Protein AF-M2YJG9-F1 (afdb_monomer_lite)

Structure (mmCIF, N/CA/C/O backbone):
data_AF-M2YJG9-F1
#
_entry.id   AF-M2YJG9-F1
#
loop_
_atom_site.group_PDB
_atom_site.id
_atom_site.type_symbol
_atom_site.label_atom_id
_atom_site.label_alt_id
_atom_site.label_comp_id
_atom_site.label_asym_id
_atom_site.label_entity_id
_atom_site.label_seq_id
_atom_site.pdbx_PDB_ins_code
_atom_site.Cartn_x
_atom_site.Cartn_y
_atom_site.Cartn_z
_atom_site.occupancy
_atom_site.B_iso_or_equiv
_atom_site.auth_seq_id
_atom_site.auth_comp_id
_atom_site.auth_asym_id
_atom_site.auth_atom_id
_atom_site.pdbx_PDB_model_num
ATOM 1 N N . MET A 1 1 ? 2.864 5.946 -36.670 1.00 47.38 1 MET A N 1
ATOM 2 C CA . MET A 1 1 ? 3.697 5.200 -35.704 1.00 47.38 1 MET A CA 1
ATOM 3 C C . MET A 1 1 ? 4.186 6.196 -34.675 1.00 47.38 1 MET A C 1
ATOM 5 O O . MET A 1 1 ? 4.809 7.167 -35.076 1.00 47.38 1 MET A O 1
ATOM 9 N N . LEU A 1 2 ? 3.845 6.016 -33.395 1.00 49.03 2 LEU A N 1
ATOM 10 C CA . LEU A 1 2 ? 4.563 6.705 -32.320 1.00 49.03 2 LEU A CA 1
ATOM 11 C C . LEU A 1 2 ? 6.038 6.310 -32.445 1.00 49.03 2 LEU A C 1
ATOM 13 O O . LEU A 1 2 ? 6.332 5.128 -32.629 1.00 49.03 2 LEU A O 1
ATOM 17 N N . ASP A 1 3 ? 6.919 7.303 -32.451 1.00 5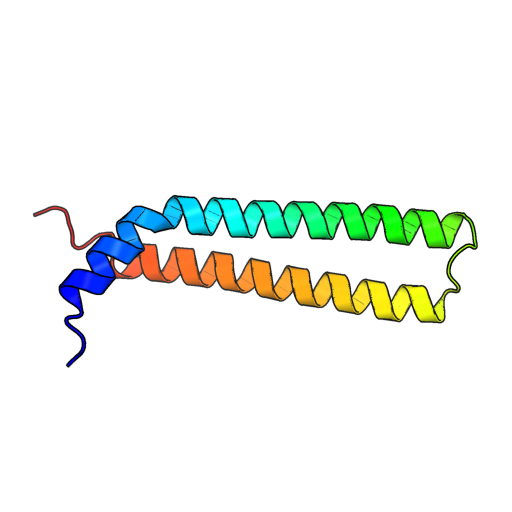7.00 3 ASP A N 1
ATOM 18 C CA . ASP A 1 3 ? 8.365 7.149 -32.606 1.00 57.00 3 ASP A CA 1
ATOM 19 C C . ASP A 1 3 ? 8.914 6.422 -31.367 1.00 57.00 3 ASP A C 1
ATOM 21 O O . ASP A 1 3 ? 9.263 7.054 -30.369 1.00 57.00 3 ASP A O 1
ATOM 25 N N . LYS A 1 4 ? 8.859 5.081 -31.387 1.00 55.72 4 LYS A N 1
ATO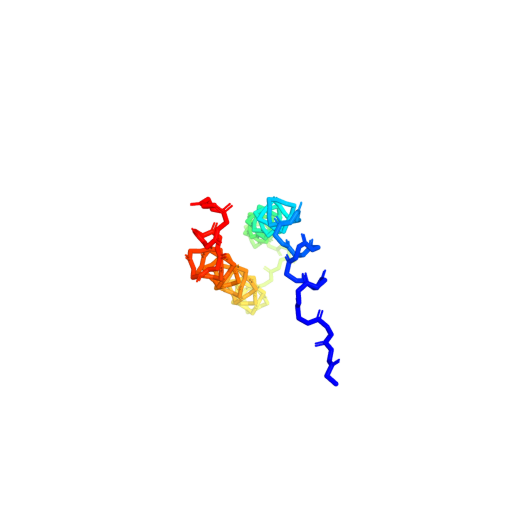M 26 C CA . LYS A 1 4 ? 9.153 4.204 -30.239 1.00 55.72 4 LYS A CA 1
ATOM 27 C C . LYS A 1 4 ? 10.504 4.546 -29.599 1.00 55.72 4 LYS A C 1
ATOM 29 O O . LYS A 1 4 ? 10.569 4.690 -28.385 1.00 55.72 4 LYS A O 1
ATOM 34 N N . GLY A 1 5 ? 11.511 4.870 -30.415 1.00 59.72 5 GLY A N 1
ATOM 35 C CA . GLY A 1 5 ? 12.846 5.242 -29.939 1.00 59.72 5 GLY A CA 1
ATOM 36 C C . GLY A 1 5 ? 12.900 6.507 -29.070 1.00 59.72 5 GLY A C 1
ATOM 37 O O . GLY A 1 5 ? 13.722 6.583 -28.164 1.00 59.72 5 GLY A O 1
ATOM 38 N N . ARG A 1 6 ? 12.011 7.496 -29.265 1.00 60.53 6 ARG A N 1
ATOM 39 C CA . ARG A 1 6 ? 11.951 8.672 -28.368 1.00 60.53 6 ARG A CA 1
ATOM 40 C C . ARG A 1 6 ? 11.262 8.366 -27.043 1.00 60.53 6 ARG A C 1
ATOM 42 O O . ARG A 1 6 ? 11.579 8.993 -26.033 1.00 60.53 6 ARG A O 1
ATOM 49 N N . TYR A 1 7 ? 10.294 7.452 -27.060 1.00 59.66 7 TYR A N 1
ATOM 50 C CA . TYR A 1 7 ? 9.546 7.070 -25.866 1.00 59.66 7 TYR A CA 1
ATOM 51 C C . TYR A 1 7 ? 10.398 6.191 -24.946 1.00 59.66 7 TYR A C 1
ATOM 53 O O . TYR A 1 7 ? 10.384 6.401 -23.736 1.00 59.66 7 TYR A O 1
ATOM 61 N N . ASP A 1 8 ? 11.206 5.305 -25.531 1.00 69.00 8 ASP A N 1
ATOM 62 C CA . ASP A 1 8 ? 12.123 4.422 -24.811 1.00 69.00 8 ASP A CA 1
ATOM 63 C C . ASP A 1 8 ? 13.188 5.229 -24.052 1.00 69.00 8 ASP A C 1
ATOM 65 O O . ASP A 1 8 ? 13.308 5.096 -22.837 1.00 69.00 8 ASP A O 1
ATOM 69 N N . VAL A 1 9 ? 13.879 6.171 -24.711 1.00 73.06 9 VAL A N 1
ATOM 70 C CA . VAL A 1 9 ? 14.897 7.020 -24.051 1.00 73.06 9 VAL A CA 1
ATOM 71 C C . VAL A 1 9 ? 14.303 7.827 -22.891 1.00 73.06 9 VAL A C 1
ATOM 73 O O . VAL A 1 9 ? 14.884 7.901 -21.807 1.00 73.06 9 VAL A O 1
ATOM 76 N N . TRP A 1 10 ? 13.124 8.421 -23.090 1.00 80.88 10 TRP A N 1
ATOM 77 C CA . TRP A 1 10 ? 12.444 9.167 -22.032 1.00 80.88 10 TRP A CA 1
ATOM 78 C C . TRP A 1 10 ? 12.030 8.263 -20.866 1.00 80.88 10 TRP A C 1
ATOM 80 O O . TRP A 1 10 ? 12.232 8.633 -19.708 1.00 80.88 10 TRP A O 1
ATOM 90 N N . PHE A 1 11 ? 11.478 7.084 -21.156 1.00 81.19 11 PHE A N 1
ATOM 91 C CA . PHE A 1 11 ? 11.030 6.132 -20.147 1.00 81.19 11 PHE A CA 1
ATOM 92 C C . PHE A 1 11 ? 12.204 5.603 -19.317 1.00 81.19 11 PHE A C 1
ATOM 94 O O . PHE A 1 11 ? 12.181 5.747 -18.094 1.00 81.19 11 PHE A O 1
ATOM 101 N N . PHE A 1 12 ? 13.261 5.092 -19.961 1.00 81.19 12 PHE A N 1
ATOM 102 C CA . PHE A 1 12 ? 14.433 4.540 -19.272 1.00 81.19 12 PHE A CA 1
ATOM 103 C C . PHE A 1 12 ? 15.177 5.595 -18.449 1.00 81.19 12 PHE A C 1
ATOM 105 O O . PHE A 1 12 ? 15.593 5.305 -17.329 1.00 81.19 12 PHE A O 1
ATOM 112 N N . SER A 1 13 ? 15.213 6.857 -18.902 1.00 82.69 13 SER A N 1
ATOM 113 C CA . SER A 1 13 ? 15.763 7.970 -18.106 1.00 82.69 13 SER A CA 1
ATOM 114 C C . SER A 1 13 ? 15.017 8.236 -16.786 1.00 82.69 13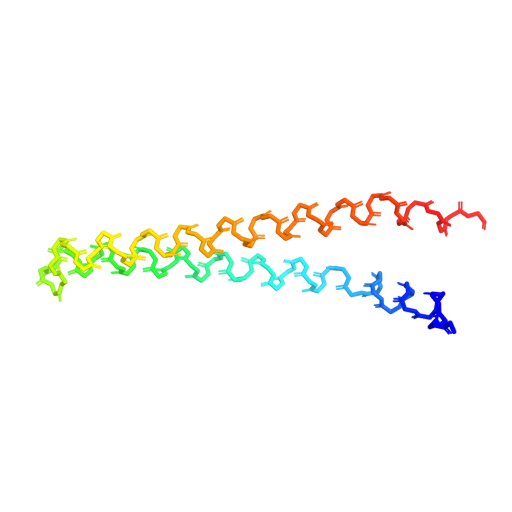 SER A C 1
ATOM 116 O O . SER A 1 13 ? 15.526 8.943 -15.917 1.00 82.69 13 SER A O 1
ATOM 118 N N . ARG A 1 14 ? 13.800 7.695 -16.628 1.00 85.38 14 ARG A N 1
ATOM 119 C CA . ARG A 1 14 ? 12.905 7.934 -15.487 1.00 85.38 14 ARG A CA 1
ATOM 120 C C . ARG A 1 14 ? 12.570 6.683 -14.681 1.00 85.38 14 ARG A C 1
ATOM 122 O O . ARG A 1 14 ? 11.853 6.815 -13.692 1.00 85.38 14 ARG A O 1
ATOM 129 N N . VAL A 1 15 ? 13.089 5.507 -15.040 1.00 85.94 15 VAL A N 1
ATOM 130 C CA . VAL A 1 15 ? 12.800 4.241 -14.336 1.00 85.94 15 VAL A CA 1
ATOM 131 C C . VAL A 1 15 ? 13.055 4.365 -12.835 1.00 85.94 15 VAL A C 1
ATOM 133 O O . VAL A 1 15 ? 12.134 4.133 -12.057 1.00 85.94 15 VAL A O 1
ATOM 136 N N . GLY A 1 16 ? 14.215 4.885 -12.422 1.00 84.81 16 GLY A N 1
ATOM 137 C CA . GLY A 1 16 ? 14.511 5.084 -10.996 1.00 84.81 16 GLY A CA 1
ATOM 138 C C . GLY A 1 16 ? 13.548 6.048 -10.282 1.00 84.81 16 GLY A C 1
ATOM 139 O O . GLY A 1 16 ? 13.254 5.892 -9.096 1.00 84.81 16 GLY A O 1
ATOM 140 N N . TRP A 1 17 ? 12.984 7.033 -10.993 1.00 90.00 17 TRP A N 1
ATOM 141 C CA . TRP A 1 17 ? 11.950 7.908 -10.428 1.00 90.00 17 TRP A CA 1
ATOM 142 C C . TRP A 1 17 ? 10.610 7.181 -10.264 1.00 90.00 17 TRP A C 1
ATOM 144 O O . TRP A 1 17 ? 9.915 7.397 -9.265 1.00 90.00 17 TRP A O 1
ATOM 154 N N . PHE A 1 18 ? 10.247 6.316 -11.216 1.00 90.38 18 PHE A N 1
ATOM 155 C CA . PHE A 1 18 ? 9.053 5.478 -11.114 1.00 90.38 18 PHE A CA 1
ATOM 156 C C . PHE A 1 18 ? 9.175 4.481 -9.958 1.00 90.38 18 PHE A C 1
ATOM 158 O O . PHE A 1 18 ? 8.261 4.422 -9.137 1.00 90.38 18 PHE A O 1
ATOM 165 N N . GLU A 1 19 ? 10.309 3.787 -9.827 1.00 89.81 19 GLU A N 1
ATOM 166 C CA . GLU A 1 19 ? 10.590 2.868 -8.714 1.00 89.81 19 GLU A CA 1
ATOM 167 C C . GLU A 1 19 ? 10.433 3.572 -7.364 1.00 89.81 19 GLU A C 1
ATOM 169 O O . GLU A 1 19 ? 9.584 3.188 -6.560 1.00 89.81 19 GLU A O 1
ATOM 174 N N . SER A 1 20 ? 11.138 4.691 -7.166 1.00 92.00 20 SER A N 1
ATOM 175 C CA . SER A 1 20 ? 11.060 5.477 -5.929 1.00 92.00 20 SER A CA 1
ATOM 176 C C . SER A 1 20 ? 9.640 5.972 -5.623 1.00 92.00 20 SER A C 1
ATOM 178 O O . SER A 1 20 ? 9.231 6.097 -4.466 1.00 92.00 20 SER A O 1
ATOM 180 N N . THR A 1 21 ? 8.853 6.290 -6.649 1.00 93.69 21 THR A N 1
ATOM 181 C CA . THR A 1 21 ? 7.467 6.738 -6.464 1.00 93.69 21 THR A CA 1
ATOM 182 C C . THR A 1 21 ? 6.553 5.589 -6.046 1.00 93.69 21 THR A C 1
ATOM 184 O O . THR A 1 21 ? 5.739 5.778 -5.141 1.00 93.69 21 THR A O 1
ATOM 187 N N . ILE A 1 22 ? 6.723 4.402 -6.631 1.00 92.06 22 ILE A N 1
ATOM 188 C CA . ILE A 1 22 ? 5.972 3.203 -6.242 1.00 92.06 22 ILE A CA 1
ATOM 189 C C . ILE A 1 22 ? 6.335 2.785 -4.809 1.00 92.06 22 ILE A C 1
ATOM 191 O O . ILE A 1 22 ? 5.438 2.544 -4.002 1.00 92.06 22 ILE A O 1
ATOM 195 N N . GLU A 1 23 ? 7.622 2.775 -4.455 1.00 92.19 23 GLU A N 1
ATOM 196 C CA . GLU A 1 23 ? 8.095 2.457 -3.099 1.00 92.19 23 GLU A CA 1
ATOM 197 C C . GLU A 1 23 ? 7.538 3.424 -2.047 1.00 92.19 23 GLU A C 1
ATOM 199 O O . GLU A 1 23 ? 7.069 3.005 -0.986 1.00 92.19 23 GLU A O 1
ATOM 204 N N . ARG A 1 24 ? 7.521 4.730 -2.346 1.00 95.12 24 ARG A N 1
ATOM 205 C CA . ARG A 1 24 ? 6.891 5.727 -1.467 1.00 95.12 24 ARG A CA 1
ATOM 206 C C . ARG A 1 24 ? 5.397 5.473 -1.300 1.00 95.12 24 ARG A C 1
ATOM 208 O O . ARG A 1 24 ? 4.895 5.579 -0.184 1.00 95.12 24 ARG A O 1
ATOM 215 N N . GLY A 1 25 ? 4.696 5.114 -2.375 1.00 94.88 25 GLY A N 1
ATOM 216 C CA . GLY A 1 25 ? 3.286 4.734 -2.308 1.00 94.88 25 GLY A CA 1
ATOM 217 C C . GLY A 1 25 ? 3.057 3.529 -1.391 1.00 94.88 25 GLY A C 1
ATOM 218 O O . GLY A 1 25 ? 2.197 3.574 -0.514 1.00 94.88 25 GLY A O 1
ATOM 219 N N . GLN A 1 26 ? 3.888 2.491 -1.517 1.00 95.06 26 GLN A N 1
ATOM 220 C CA . GLN A 1 26 ? 3.846 1.311 -0.648 1.00 95.06 26 GLN A CA 1
ATOM 221 C C . GLN A 1 26 ? 4.083 1.669 0.824 1.00 95.06 26 GLN A C 1
ATOM 223 O O . GLN A 1 26 ? 3.373 1.168 1.696 1.00 95.06 26 GLN A O 1
ATOM 228 N N . ALA A 1 27 ? 5.037 2.559 1.112 1.00 96.25 27 ALA A N 1
ATOM 229 C CA . ALA A 1 27 ? 5.303 3.021 2.472 1.00 96.25 27 ALA A CA 1
ATOM 230 C C . ALA A 1 27 ? 4.096 3.756 3.080 1.00 96.25 27 ALA A C 1
ATOM 232 O O . ALA A 1 27 ? 3.734 3.489 4.225 1.00 96.25 27 ALA A O 1
ATOM 233 N N . VAL A 1 28 ? 3.430 4.624 2.308 1.00 97.44 28 VAL A N 1
ATOM 234 C CA . VAL A 1 28 ? 2.210 5.319 2.753 1.00 97.44 28 VAL A CA 1
ATOM 235 C C . VAL A 1 28 ? 1.101 4.322 3.083 1.00 97.44 28 VAL A C 1
ATOM 237 O O . VAL A 1 28 ? 0.516 4.410 4.158 1.00 97.44 28 VAL A O 1
ATOM 240 N N . LEU A 1 29 ? 0.859 3.330 2.221 1.00 97.06 29 LEU A N 1
ATOM 241 C CA . LEU A 1 29 ? -0.164 2.304 2.462 1.00 97.06 29 LEU A CA 1
ATOM 242 C C . LEU A 1 29 ? 0.105 1.498 3.744 1.00 97.06 29 LEU A C 1
ATOM 244 O O . LEU A 1 29 ? -0.825 1.166 4.481 1.00 97.06 29 LEU A O 1
ATOM 248 N N . LEU A 1 30 ? 1.374 1.208 4.048 1.00 96.62 30 LEU A N 1
ATOM 249 C CA . LEU A 1 30 ? 1.754 0.543 5.297 1.00 96.62 30 LEU A CA 1
ATOM 250 C C . LEU A 1 30 ? 1.504 1.427 6.525 1.00 96.62 30 LEU A C 1
ATOM 252 O O . LEU A 1 30 ? 1.041 0.922 7.551 1.00 96.62 30 LEU A O 1
ATOM 256 N N . GLU A 1 31 ? 1.784 2.727 6.442 1.00 98.12 31 GLU A N 1
ATOM 257 C CA . GLU A 1 31 ? 1.463 3.668 7.520 1.00 98.12 31 GLU A CA 1
ATOM 258 C C . GLU A 1 31 ? -0.052 3.810 7.718 1.00 98.12 31 GLU A C 1
ATOM 260 O O . GLU A 1 31 ? -0.535 3.743 8.850 1.00 98.12 31 GLU A O 1
ATOM 265 N N . GLU A 1 32 ? -0.831 3.898 6.639 1.00 97.69 32 GLU A N 1
ATOM 266 C CA . GLU A 1 32 ? -2.294 3.917 6.717 1.00 97.69 32 GLU A CA 1
ATOM 267 C C . GLU A 1 32 ? -2.852 2.640 7.358 1.00 97.69 32 GLU A C 1
ATOM 269 O O . GLU A 1 32 ? -3.754 2.714 8.195 1.00 97.69 32 GLU A O 1
ATOM 274 N N . ALA A 1 33 ? -2.274 1.472 7.058 1.00 97.44 33 ALA A N 1
ATOM 275 C CA . ALA A 1 33 ? -2.658 0.215 7.695 1.00 97.44 33 ALA A CA 1
ATOM 276 C C . ALA A 1 33 ? -2.378 0.215 9.211 1.00 97.44 33 ALA A C 1
ATOM 278 O O . ALA A 1 33 ? -3.207 -0.262 9.996 1.00 97.44 33 ALA A O 1
ATOM 279 N N . LYS A 1 34 ? -1.246 0.787 9.651 1.00 98.12 34 LYS A N 1
ATOM 280 C CA . LYS A 1 34 ? -0.932 0.960 11.083 1.00 98.12 34 LYS A CA 1
ATOM 281 C C . LYS A 1 34 ? -1.934 1.892 11.763 1.00 98.12 34 LYS A C 1
ATOM 283 O O . LYS A 1 34 ? -2.438 1.567 12.840 1.00 98.12 34 LYS A O 1
ATOM 288 N N . VAL A 1 35 ? -2.259 3.018 11.126 1.00 98.25 35 VAL A N 1
ATOM 289 C CA . VAL A 1 35 ? -3.258 3.970 11.629 1.00 98.25 35 VAL A CA 1
ATOM 290 C C . VAL A 1 35 ? -4.628 3.303 11.734 1.00 98.25 35 VAL A C 1
ATOM 292 O O . VAL A 1 35 ? -5.264 3.384 12.784 1.00 98.25 35 VAL A O 1
ATOM 295 N N . LEU A 1 36 ? -5.065 2.583 10.698 1.00 98.19 36 LEU A N 1
ATOM 296 C CA . LEU A 1 36 ? -6.345 1.875 10.682 1.00 98.19 36 LEU A CA 1
ATOM 297 C C . LEU A 1 36 ? -6.444 0.845 11.816 1.00 98.19 36 LEU A C 1
ATOM 299 O O . LEU A 1 36 ? -7.471 0.773 12.494 1.00 98.19 36 LEU A O 1
ATOM 303 N N . LYS A 1 37 ? -5.370 0.086 12.068 1.00 97.75 37 LYS A N 1
ATOM 304 C CA . LYS A 1 37 ? -5.297 -0.836 13.209 1.00 97.75 37 LYS A CA 1
ATOM 305 C C . LYS A 1 37 ? -5.447 -0.097 14.540 1.00 97.75 37 LYS A C 1
ATOM 307 O O . LYS A 1 37 ? -6.250 -0.511 15.371 1.00 97.75 37 LYS A O 1
ATOM 312 N N . SER A 1 38 ? -4.750 1.025 14.716 1.00 98.31 38 SER A N 1
ATOM 313 C CA . SER A 1 38 ? -4.872 1.836 15.931 1.00 98.31 38 SER A CA 1
ATOM 314 C C . SER A 1 38 ? -6.286 2.402 16.120 1.00 98.31 38 SER A C 1
ATOM 316 O O . SER A 1 38 ? -6.792 2.450 17.238 1.00 98.31 38 SER A O 1
ATOM 318 N N . LEU A 1 39 ? -6.970 2.790 15.038 1.00 98.06 39 LEU A N 1
ATOM 319 C CA . LEU A 1 39 ? -8.362 3.250 15.097 1.00 98.06 39 LEU A CA 1
ATOM 320 C C . LEU A 1 39 ? -9.328 2.141 15.534 1.00 98.06 39 LEU A C 1
ATOM 322 O O . LEU A 1 39 ? -10.260 2.428 16.288 1.00 98.06 39 LEU A O 1
ATOM 326 N N . LEU A 1 40 ? -9.105 0.896 15.098 1.00 97.94 40 LEU A N 1
ATOM 327 C CA . LEU A 1 40 ? -9.864 -0.263 15.577 1.00 97.94 40 LEU A CA 1
ATOM 328 C C . LEU A 1 40 ? -9.614 -0.506 17.072 1.00 97.94 40 LEU A C 1
ATOM 330 O O . LEU A 1 40 ? -10.567 -0.657 17.830 1.00 97.94 40 LEU A O 1
ATOM 334 N N . GLU A 1 41 ? -8.350 -0.501 17.504 1.00 97.88 41 GLU A N 1
ATOM 335 C CA . GLU A 1 41 ? -7.966 -0.703 18.912 1.00 97.88 41 GLU A CA 1
ATOM 336 C C . GLU A 1 41 ? -8.545 0.380 19.836 1.00 97.88 41 GLU A C 1
ATOM 338 O O . GLU A 1 41 ? -8.944 0.094 20.962 1.00 97.88 41 GLU A O 1
ATOM 343 N N . GLN A 1 42 ? -8.659 1.616 19.344 1.00 98.00 42 GLN A N 1
ATOM 344 C CA . GLN A 1 42 ? -9.296 2.731 20.052 1.00 98.00 42 GLN A CA 1
ATOM 345 C C . GLN A 1 42 ? -10.835 2.697 19.993 1.00 98.00 42 GLN A C 1
ATOM 347 O O . GLN A 1 42 ? -11.481 3.600 20.523 1.00 98.00 42 GLN A O 1
ATOM 352 N N . GLY A 1 43 ? -11.439 1.723 19.302 1.00 96.94 43 GLY A N 1
ATOM 353 C CA . GLY A 1 43 ? -12.890 1.640 19.104 1.00 96.94 43 GLY A CA 1
ATOM 354 C C . GLY A 1 43 ? -13.474 2.750 18.220 1.00 96.94 43 GLY A C 1
ATOM 355 O O . GLY A 1 43 ? -14.689 2.927 18.175 1.00 96.94 43 GLY A O 1
ATOM 356 N N . LYS A 1 44 ? -12.631 3.505 17.503 1.00 97.25 44 LYS A N 1
ATOM 357 C CA . LYS A 1 44 ? -13.045 4.598 16.601 1.00 97.25 44 LYS A CA 1
ATOM 358 C C . LYS A 1 44 ? -13.603 4.087 15.273 1.00 97.25 44 LYS A C 1
ATOM 360 O O . LYS A 1 44 ? -14.285 4.824 14.563 1.00 97.25 44 LYS A O 1
ATOM 365 N N . VAL A 1 45 ? -13.305 2.836 14.930 1.00 96.25 45 VAL A N 1
ATOM 366 C CA . VAL A 1 45 ? -13.828 2.126 13.761 1.00 96.25 45 VAL A CA 1
ATOM 367 C C . VAL A 1 45 ? -14.341 0.761 14.213 1.00 96.25 45 VAL A C 1
ATOM 369 O O . VAL A 1 45 ? -13.645 0.034 14.914 1.00 96.25 45 VAL A O 1
ATOM 372 N N . GLY A 1 46 ? -15.564 0.412 13.807 1.00 97.56 46 GLY A N 1
ATOM 373 C CA . GLY A 1 46 ? -16.135 -0.916 14.041 1.00 97.56 46 GLY A CA 1
ATOM 374 C C . GLY A 1 46 ? -15.495 -1.991 13.159 1.00 97.56 46 GLY A C 1
ATOM 375 O O . GLY A 1 46 ? -14.936 -1.687 12.104 1.00 97.56 46 GLY A O 1
ATOM 376 N N . ARG A 1 47 ? -15.614 -3.260 13.570 1.00 96.94 47 ARG A N 1
ATOM 377 C CA . ARG A 1 47 ? -14.922 -4.385 12.920 1.00 96.94 47 ARG A CA 1
ATOM 378 C C . ARG A 1 47 ? -15.246 -4.536 11.430 1.00 96.94 47 ARG A C 1
ATOM 380 O O . ARG A 1 47 ? -14.330 -4.652 10.632 1.00 96.94 47 ARG A O 1
ATOM 387 N N . GLU A 1 48 ? -16.518 -4.445 11.056 1.00 97.75 48 GLU A N 1
ATOM 388 C CA . GLU A 1 48 ? -16.953 -4.557 9.657 1.00 97.75 48 GLU A CA 1
ATOM 389 C C . GLU A 1 48 ? -16.302 -3.489 8.764 1.00 97.75 48 GLU A C 1
ATOM 391 O O . GLU A 1 48 ? -15.731 -3.788 7.717 1.00 97.75 48 GLU A O 1
ATOM 396 N N . ARG A 1 49 ? -16.310 -2.229 9.216 1.00 97.00 49 ARG A N 1
ATOM 397 C CA . ARG A 1 49 ? -15.677 -1.126 8.485 1.00 97.00 49 ARG A CA 1
ATOM 398 C C . ARG A 1 49 ? -14.157 -1.277 8.432 1.00 97.00 49 ARG A C 1
ATOM 400 O O . ARG A 1 49 ? -13.556 -0.915 7.424 1.00 97.00 49 ARG A O 1
ATOM 407 N N . TYR A 1 50 ? -13.544 -1.790 9.496 1.00 98.06 50 TYR A N 1
ATOM 408 C CA . TYR A 1 50 ? -12.121 -2.118 9.500 1.00 98.06 50 TYR A CA 1
ATOM 409 C C . TYR A 1 50 ? -11.794 -3.166 8.434 1.00 98.06 50 TYR A C 1
ATOM 411 O O . TYR A 1 50 ? -10.892 -2.930 7.639 1.00 98.06 50 TYR A O 1
ATOM 419 N N . ASP A 1 51 ? -12.542 -4.271 8.380 1.00 98.25 51 ASP A N 1
ATOM 420 C CA . ASP A 1 51 ? -12.264 -5.376 7.459 1.00 98.25 51 ASP A CA 1
ATOM 421 C C . ASP A 1 51 ? -12.358 -4.912 5.989 1.00 98.25 51 ASP A C 1
ATOM 423 O O . ASP A 1 51 ? -11.472 -5.212 5.190 1.00 98.25 51 ASP A O 1
ATOM 427 N N . VAL A 1 52 ? -13.353 -4.080 5.645 1.00 98.25 52 VAL A N 1
ATOM 428 C CA . VAL A 1 52 ? -13.481 -3.492 4.294 1.00 98.25 52 VAL A CA 1
ATOM 429 C C . VAL A 1 52 ? -12.291 -2.591 3.944 1.00 98.25 52 VAL A C 1
ATOM 431 O O . VAL A 1 52 ? -11.748 -2.670 2.841 1.00 98.25 52 VAL A O 1
ATOM 434 N N . LEU A 1 53 ? -11.881 -1.715 4.865 1.00 97.81 53 LEU A N 1
ATOM 435 C CA . LEU A 1 53 ? -10.762 -0.798 4.628 1.00 97.81 53 LEU A CA 1
ATOM 436 C C . LEU A 1 53 ? -9.421 -1.539 4.566 1.00 97.81 53 LEU A C 1
ATOM 438 O O . LEU A 1 53 ? -8.573 -1.189 3.748 1.00 97.81 53 LEU A O 1
ATOM 442 N N . ALA A 1 54 ? -9.242 -2.570 5.390 1.00 97.81 54 ALA A N 1
ATOM 443 C CA . ALA A 1 54 ? -8.050 -3.404 5.392 1.00 97.81 54 ALA A CA 1
ATOM 444 C C . ALA A 1 54 ? -7.903 -4.169 4.071 1.00 97.81 54 ALA A C 1
ATOM 446 O O . ALA A 1 54 ? -6.811 -4.186 3.501 1.00 97.81 54 ALA A O 1
ATOM 447 N N . GLU A 1 55 ? -8.993 -4.739 3.545 1.00 98.06 55 GLU A N 1
ATOM 448 C CA . GLU A 1 55 ? -8.947 -5.444 2.261 1.00 98.06 55 GLU A CA 1
ATOM 449 C C . GLU A 1 55 ? -8.656 -4.486 1.100 1.00 98.06 55 GLU A C 1
ATOM 451 O O . GLU A 1 55 ? -7.875 -4.816 0.208 1.00 98.06 55 GLU A O 1
ATOM 456 N N . LYS A 1 56 ? -9.196 -3.261 1.142 1.00 97.62 56 LYS A N 1
ATOM 457 C CA . LYS A 1 56 ? -8.863 -2.233 0.149 1.00 97.62 56 LYS A CA 1
ATOM 458 C C . LYS A 1 56 ? -7.376 -1.863 0.183 1.00 97.62 56 LYS A C 1
ATOM 460 O O . LYS A 1 56 ? -6.728 -1.896 -0.857 1.00 97.62 56 LYS A O 1
ATOM 465 N N . LEU A 1 57 ? -6.831 -1.561 1.365 1.00 97.75 57 LEU A N 1
ATOM 466 C CA . LEU A 1 57 ? -5.410 -1.226 1.531 1.00 97.75 57 LEU A CA 1
ATOM 467 C C . LEU A 1 57 ? -4.496 -2.352 1.040 1.00 97.75 57 LEU A C 1
ATOM 469 O O . LEU A 1 57 ? -3.480 -2.101 0.393 1.00 97.75 57 LEU A O 1
ATOM 473 N N . LYS A 1 58 ? -4.872 -3.601 1.322 1.00 96.81 58 LYS A N 1
ATOM 474 C CA . LYS A 1 58 ? -4.164 -4.781 0.829 1.00 96.81 58 LYS A CA 1
ATOM 475 C C . LYS A 1 58 ? -4.206 -4.865 -0.700 1.00 96.81 58 LYS A C 1
ATOM 477 O O . LYS A 1 58 ? -3.158 -5.066 -1.309 1.00 96.81 58 LYS A O 1
ATOM 482 N N . GLY A 1 59 ? -5.374 -4.670 -1.313 1.00 97.38 59 GLY A N 1
ATOM 483 C CA . GLY A 1 59 ? -5.521 -4.650 -2.769 1.00 97.38 59 GLY A CA 1
ATOM 484 C C . GLY A 1 59 ? -4.677 -3.556 -3.429 1.00 97.38 59 GLY A C 1
ATOM 485 O O . GLY A 1 59 ? -3.930 -3.836 -4.366 1.00 97.38 59 GLY A O 1
ATOM 486 N N . ASP A 1 60 ? -4.713 -2.336 -2.892 1.00 96.81 60 ASP A N 1
ATOM 487 C CA . ASP A 1 60 ? -3.910 -1.212 -3.389 1.00 96.81 60 ASP 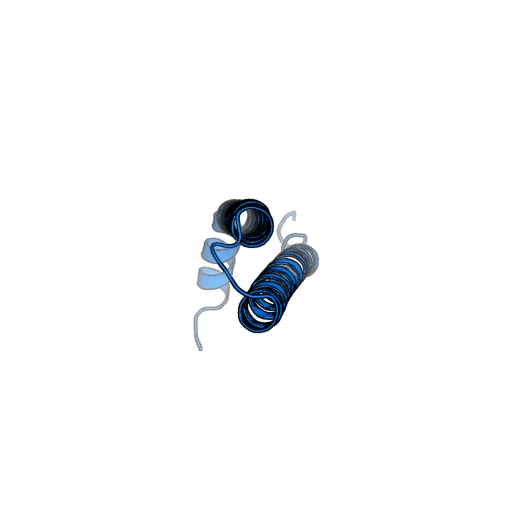A CA 1
ATOM 488 C C . ASP A 1 60 ? -2.398 -1.515 -3.286 1.00 96.81 60 ASP A C 1
ATOM 490 O O . ASP A 1 60 ? -1.630 -1.251 -4.217 1.00 96.81 60 ASP A O 1
ATOM 494 N N . PHE A 1 61 ? -1.964 -2.157 -2.195 1.00 95.38 61 PHE A N 1
ATOM 495 C CA . PHE A 1 61 ? -0.573 -2.582 -2.018 1.00 95.38 61 PHE A CA 1
ATOM 496 C C . PHE A 1 61 ? -0.160 -3.670 -3.022 1.00 95.38 61 PHE A C 1
ATOM 498 O O . PHE A 1 61 ? 0.938 -3.624 -3.585 1.00 95.38 61 PHE A O 1
ATOM 505 N N . GLU A 1 62 ? -1.029 -4.650 -3.280 1.00 96.00 62 GLU A N 1
ATOM 506 C CA . GLU A 1 62 ? -0.793 -5.710 -4.266 1.00 96.00 62 GLU A CA 1
ATOM 507 C C . GLU A 1 62 ? -0.687 -5.164 -5.696 1.00 96.00 62 GLU A C 1
ATOM 509 O O . GLU A 1 62 ? 0.170 -5.621 -6.464 1.00 96.00 62 GLU A O 1
ATOM 514 N N . VAL A 1 63 ? -1.491 -4.151 -6.038 1.00 95.56 63 VAL A N 1
ATOM 515 C CA . VAL A 1 63 ? -1.376 -3.426 -7.311 1.00 95.56 63 VAL A CA 1
ATOM 516 C C . VAL A 1 63 ? -0.001 -2.777 -7.417 1.00 95.56 63 VAL A C 1
ATOM 518 O O . VAL A 1 63 ? 0.725 -3.056 -8.369 1.00 95.56 63 VAL A O 1
ATOM 521 N N . MET A 1 64 ? 0.420 -1.999 -6.415 1.00 93.56 64 MET A N 1
ATOM 522 C CA . MET A 1 64 ? 1.739 -1.358 -6.441 1.00 93.56 64 MET A CA 1
ATOM 523 C C . MET A 1 64 ? 2.876 -2.376 -6.553 1.00 93.56 64 MET A C 1
ATOM 525 O O . MET A 1 64 ? 3.794 -2.195 -7.347 1.00 93.56 64 MET A O 1
ATOM 529 N N . ARG A 1 65 ? 2.800 -3.489 -5.814 1.00 93.31 65 ARG A N 1
ATOM 530 C CA . ARG A 1 65 ? 3.784 -4.579 -5.900 1.00 93.31 65 ARG A CA 1
ATOM 531 C C . ARG A 1 65 ? 3.840 -5.209 -7.293 1.00 93.31 65 ARG A C 1
ATOM 533 O O . ARG A 1 65 ? 4.909 -5.623 -7.744 1.00 93.31 65 ARG A O 1
ATOM 540 N N . THR A 1 66 ? 2.699 -5.316 -7.965 1.00 94.75 66 THR A N 1
ATOM 541 C CA . THR A 1 66 ? 2.623 -5.823 -9.339 1.00 94.75 66 THR A CA 1
ATOM 542 C C . THR A 1 66 ? 3.266 -4.849 -10.317 1.00 94.75 66 THR A C 1
ATOM 544 O O . THR A 1 66 ? 4.041 -5.278 -11.171 1.00 94.75 66 THR A O 1
ATOM 547 N N . GLU A 1 67 ? 3.023 -3.551 -10.156 1.00 89.75 67 GLU A N 1
ATOM 548 C CA . GLU A 1 67 ? 3.625 -2.522 -11.004 1.00 89.75 67 GLU A CA 1
ATOM 549 C C . GLU A 1 67 ? 5.144 -2.417 -10.805 1.00 89.75 67 GLU A C 1
ATOM 551 O O . GLU A 1 67 ? 5.861 -2.307 -11.795 1.00 89.75 67 GLU A O 1
ATOM 556 N N . THR A 1 68 ? 5.669 -2.596 -9.584 1.00 91.31 68 THR A N 1
ATOM 557 C CA . THR A 1 68 ? 7.125 -2.727 -9.361 1.00 91.31 68 THR A CA 1
ATOM 558 C C . THR A 1 68 ? 7.717 -3.871 -10.189 1.00 91.31 68 THR A C 1
ATOM 560 O O . THR A 1 68 ? 8.732 -3.701 -10.856 1.00 91.31 68 THR A O 1
ATOM 563 N N . ARG A 1 69 ? 7.071 -5.047 -10.192 1.0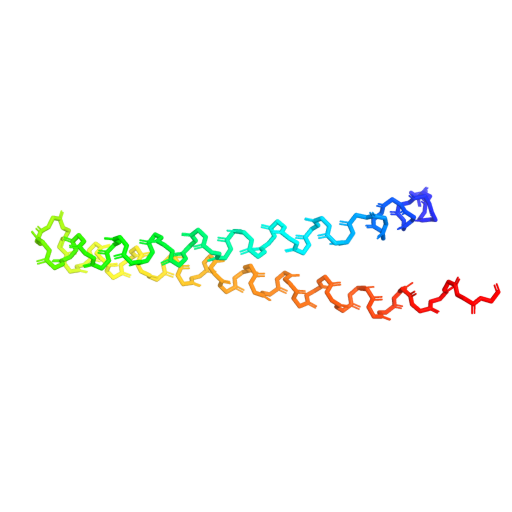0 91.38 69 ARG A N 1
ATOM 564 C CA . ARG A 1 69 ? 7.548 -6.207 -10.967 1.00 91.38 69 ARG A CA 1
ATOM 565 C C . ARG A 1 69 ? 7.459 -5.978 -12.470 1.00 91.38 69 ARG A C 1
ATOM 567 O O . ARG A 1 69 ? 8.328 -6.432 -13.205 1.00 91.38 69 ARG A O 1
ATOM 574 N N . ARG A 1 70 ? 6.402 -5.310 -12.936 1.00 89.50 70 ARG A N 1
ATOM 575 C CA . ARG A 1 70 ? 6.256 -4.952 -14.351 1.00 89.50 70 ARG A CA 1
ATOM 576 C C . ARG A 1 70 ? 7.344 -3.981 -14.783 1.00 89.50 70 ARG A C 1
ATOM 578 O O . ARG A 1 70 ? 7.922 -4.186 -15.841 1.00 89.50 70 ARG A O 1
ATOM 585 N N . LEU A 1 71 ? 7.645 -2.983 -13.957 1.00 88.56 71 LEU A N 1
ATOM 586 C CA . LEU A 1 71 ? 8.713 -2.026 -14.216 1.00 88.56 71 LEU A CA 1
ATOM 587 C C . LEU A 1 71 ? 10.079 -2.718 -14.300 1.00 88.56 71 LEU A C 1
ATOM 589 O O . LEU A 1 71 ? 10.782 -2.520 -15.287 1.00 88.56 71 LEU A O 1
ATOM 593 N N . ALA A 1 72 ? 10.394 -3.594 -13.339 1.00 86.19 72 ALA A N 1
ATOM 594 C CA . ALA A 1 72 ? 11.623 -4.390 -13.351 1.00 86.19 72 ALA A CA 1
ATOM 595 C C . ALA A 1 72 ? 11.734 -5.251 -14.618 1.00 86.19 72 ALA A C 1
ATOM 597 O O . ALA A 1 72 ? 12.749 -5.220 -15.301 1.00 86.19 72 ALA A O 1
ATOM 598 N N . ARG A 1 73 ? 10.652 -5.940 -15.002 1.00 86.50 73 ARG A N 1
ATOM 599 C CA . ARG A 1 73 ? 10.620 -6.762 -16.216 1.00 86.50 73 ARG A CA 1
ATOM 600 C C . ARG A 1 73 ? 10.838 -5.947 -17.492 1.00 86.50 73 ARG A C 1
ATOM 602 O O . ARG A 1 73 ? 11.575 -6.374 -18.368 1.00 86.50 73 ARG A O 1
ATOM 609 N N . VAL A 1 74 ? 10.203 -4.778 -17.607 1.00 83.31 74 VAL A N 1
ATOM 610 C CA . VAL A 1 74 ? 10.393 -3.890 -18.768 1.00 83.31 74 VAL A CA 1
ATOM 611 C C . VAL A 1 74 ? 11.833 -3.382 -18.832 1.00 83.31 74 VAL A C 1
ATOM 613 O O . VAL A 1 74 ? 12.373 -3.254 -19.930 1.00 83.31 74 VAL A O 1
ATOM 616 N N . PHE A 1 75 ? 12.447 -3.106 -17.679 1.00 78.62 75 PHE A N 1
ATOM 617 C CA . PHE A 1 75 ? 13.850 -2.717 -17.592 1.00 78.62 75 PHE A CA 1
ATOM 618 C C . PHE A 1 75 ? 14.795 -3.862 -17.978 1.00 78.62 75 PHE A C 1
ATOM 620 O O . PHE A 1 75 ? 15.683 -3.639 -18.787 1.00 78.62 75 PHE A O 1
ATOM 627 N N . GLU A 1 76 ? 14.575 -5.084 -17.496 1.00 78.56 76 GLU A N 1
ATOM 628 C CA . GLU A 1 76 ? 15.366 -6.264 -17.887 1.00 78.56 76 GLU A CA 1
ATOM 629 C C . GLU A 1 76 ? 15.242 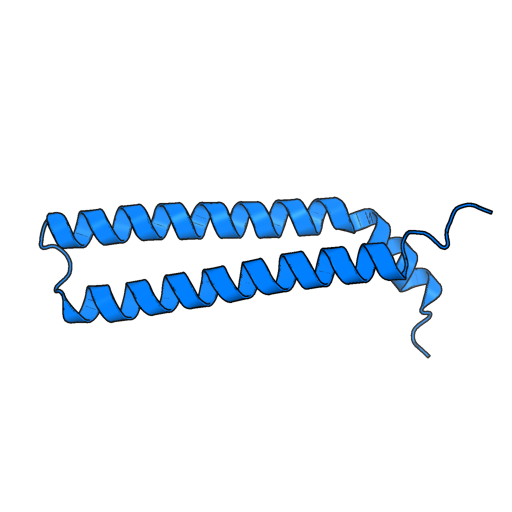-6.568 -19.392 1.00 78.56 76 GLU A C 1
ATOM 631 O O . GLU A 1 76 ? 16.239 -6.806 -20.062 1.00 78.56 76 GLU A O 1
ATOM 636 N N . GLU A 1 77 ? 14.030 -6.509 -19.954 1.00 76.62 77 GLU A N 1
ATOM 637 C CA . GLU A 1 77 ? 13.778 -6.857 -21.362 1.00 76.62 77 GLU A CA 1
ATOM 638 C C . GLU A 1 77 ? 14.338 -5.832 -22.371 1.00 76.62 77 GLU A C 1
ATOM 640 O O . GLU A 1 77 ? 14.543 -6.181 -23.532 1.00 76.62 77 GLU A O 1
ATOM 645 N N . ASN A 1 78 ? 14.566 -4.575 -21.968 1.00 68.06 78 ASN A N 1
ATOM 646 C CA . ASN A 1 78 ? 14.905 -3.478 -22.894 1.00 68.06 78 ASN A CA 1
ATOM 647 C C . ASN A 1 78 ? 16.111 -2.621 -22.462 1.00 68.06 78 ASN A C 1
ATOM 649 O O . ASN A 1 78 ? 16.622 -1.846 -23.266 1.00 68.06 78 ASN A O 1
ATOM 653 N N . GLY A 1 79 ? 16.551 -2.721 -21.208 1.00 58.00 79 GLY A N 1
ATOM 654 C CA . GLY A 1 79 ? 17.652 -1.942 -20.635 1.00 58.00 79 GLY A CA 1
ATOM 655 C C . GLY A 1 79 ? 19.041 -2.514 -20.930 1.00 58.00 79 GLY A C 1
ATOM 656 O O . GLY A 1 79 ? 20.008 -1.763 -20.887 1.00 58.00 79 GLY A O 1
ATOM 657 N N . GLU A 1 80 ? 19.149 -3.800 -21.288 1.00 53.03 80 GLU A N 1
ATOM 658 C CA . GLU A 1 80 ? 20.419 -4.428 -21.704 1.00 53.03 80 GLU A CA 1
ATOM 659 C C . GLU A 1 80 ? 20.780 -4.169 -23.179 1.00 53.03 80 GLU A C 1
ATOM 661 O O . GLU A 1 80 ? 21.913 -4.399 -23.586 1.00 53.03 80 GLU A O 1
ATOM 666 N N . ALA A 1 81 ? 19.863 -3.642 -23.997 1.00 49.16 81 ALA A N 1
ATOM 667 C CA . ALA A 1 81 ? 20.103 -3.407 -25.427 1.00 49.16 81 ALA A CA 1
ATOM 668 C C . ALA A 1 81 ? 20.910 -2.122 -25.737 1.00 49.16 81 ALA A C 1
ATOM 670 O O . ALA A 1 81 ? 20.911 -1.664 -26.879 1.00 49.16 81 ALA A O 1
ATOM 671 N N . GLY A 1 82 ? 21.531 -1.504 -24.727 1.00 47.66 82 GLY A N 1
ATOM 672 C CA . GLY A 1 82 ? 22.141 -0.172 -24.808 1.00 47.66 82 GLY A CA 1
ATOM 673 C C . GLY A 1 82 ? 23.661 -0.097 -24.639 1.00 47.66 82 GLY A C 1
ATOM 674 O O . GLY A 1 82 ? 24.171 1.019 -24.633 1.00 47.66 82 GLY A O 1
ATOM 675 N N . ASP A 1 83 ? 24.363 -1.226 -24.508 1.00 44.38 83 ASP A N 1
ATOM 676 C CA . ASP A 1 83 ? 25.835 -1.287 -24.471 1.00 44.38 83 ASP A CA 1
ATOM 677 C C . ASP A 1 83 ? 26.348 -2.091 -25.686 1.00 44.38 83 ASP A C 1
ATOM 679 O O . ASP A 1 83 ? 26.619 -3.285 -25.583 1.00 44.38 83 ASP A O 1
ATOM 683 N N . ASP A 1 84 ? 26.421 -1.436 -26.852 1.00 39.72 84 ASP A N 1
ATOM 684 C CA . ASP A 1 84 ? 27.314 -1.769 -27.983 1.00 39.72 84 ASP A CA 1
ATOM 685 C C . ASP A 1 84 ? 27.524 -0.532 -28.883 1.00 39.72 84 ASP A C 1
ATOM 687 O O . ASP A 1 84 ? 26.519 0.120 -29.265 1.00 39.72 84 ASP A O 1
#

Foldseek 3Di:
DPPVVVVVVVCVVCLVVLLVVLVVVLVVLVVVLVVLVVCVVVVVDDPVRSVVVNVVSVVSNVVSVVVNVVSVVVCVVPVVVPDD

pLDDT: mean 86.01, std 16.14, range [39.72, 98.31]

Secondary structure (DSSP, 8-state):
---HHHHHHHHHTTHHHHHHHHHHHHHHHHHHHHHHHHHHHTTSS-HHHHHHHHHHHHHHHHHHHHHHHHHHHHHHHHHSTT--

Sequence (84 aa):
MLDKGRYDVWFFSRVGWFESTIERGQAVLLEEAKVLKSLLEQGKVGRERYDVLAEKLKGDFEVMRTETRRLARVFEENGEAGDD

Radius of gyration: 18.62 Å; chains: 1; bounding box: 44×16×56 Å

Organism: Pseudocercospora fijiensis (strain CIRAD86) (NCBI:txid383855)